Protein AF-A0AAD9NF59-F1 (afdb_monomer_lite)

Secondary structure (DSSP, 8-state):
----------------THHHH---TT----HHHHHHHHTTTSHHHHHHHHHHHSTTSTTTS--S--TT--HHHHHHHHHHHHHHHHHTT---

Sequence (92 aa):
RRCQIEGATLQTYLLEKTRVTHQAAGEYNFHIFYQILQAANEPEIAELLDVVTDSQSVEHFRLAQPRGRDKSVDEAQWTEVKNAFTNMAFSA

Foldseek 3Di:
DDDDDPDDDDDDPDDPPVLQQDDDVPDDHDLVLLLLVLVCVPVVSVVVVVVCPPDDCCVRRVSVDPPPDDSVVSPVVNVVVVVVCVVVPPDD

Organism: NCBI:txid53620

Structure (mmCIF, N/CA/C/O backbone):
data_AF-A0A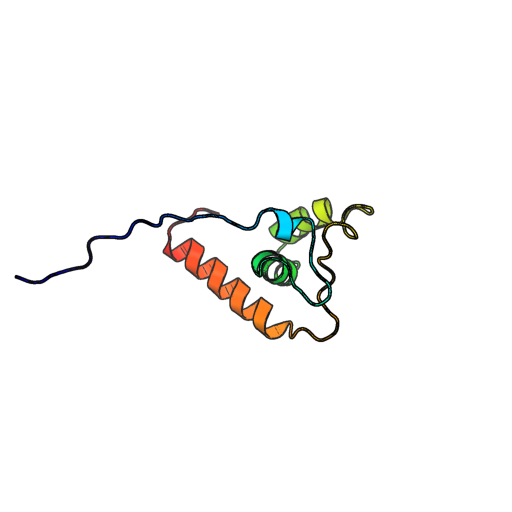AD9NF59-F1
#
_entry.id   AF-A0AAD9NF59-F1
#
loop_
_atom_site.group_PDB
_atom_site.id
_atom_site.type_symbol
_atom_site.label_atom_id
_atom_site.label_alt_id
_atom_site.label_comp_id
_atom_site.label_asym_id
_atom_site.label_entity_id
_atom_site.label_seq_id
_atom_site.pdbx_PDB_ins_code
_atom_site.Cartn_x
_atom_site.Cartn_y
_atom_site.Cartn_z
_atom_site.occupancy
_atom_site.B_iso_or_equiv
_atom_site.auth_seq_id
_atom_site.auth_comp_id
_atom_site.auth_asym_id
_atom_site.auth_atom_id
_atom_site.pdbx_PDB_model_num
ATOM 1 N N . ARG A 1 1 ? -32.672 0.650 23.363 1.00 54.91 1 ARG A N 1
ATOM 2 C CA . ARG A 1 1 ? -31.204 0.434 23.306 1.00 54.91 1 ARG A CA 1
ATOM 3 C C . ARG A 1 1 ? -30.743 0.864 21.920 1.00 54.91 1 ARG A C 1
ATOM 5 O O . ARG A 1 1 ? -31.345 0.397 20.965 1.00 54.91 1 ARG A O 1
ATOM 12 N N . ARG A 1 2 ? -29.800 1.806 21.800 1.00 73.62 2 ARG A N 1
ATOM 13 C CA . ARG A 1 2 ? -29.251 2.223 20.499 1.00 73.62 2 ARG A CA 1
ATOM 14 C C . ARG A 1 2 ? -27.966 1.434 20.264 1.00 73.62 2 ARG A C 1
ATOM 16 O O . ARG A 1 2 ? -27.071 1.511 21.093 1.00 73.62 2 ARG A O 1
ATOM 23 N N . CYS A 1 3 ? -27.915 0.655 19.191 1.00 82.62 3 CYS A N 1
ATOM 24 C CA . CYS A 1 3 ? -26.689 0.007 18.739 1.00 82.62 3 CYS A CA 1
ATOM 25 C C . CYS A 1 3 ? -25.856 1.066 18.009 1.00 82.62 3 CYS A C 1
ATOM 27 O O . CYS A 1 3 ? -26.232 1.485 16.916 1.00 82.62 3 CYS A O 1
ATOM 29 N N . GLN A 1 4 ? -24.795 1.553 18.650 1.00 90.81 4 GLN A N 1
ATOM 30 C CA . GLN A 1 4 ? -23.824 2.473 18.054 1.00 90.81 4 GLN A CA 1
ATOM 31 C C . GLN A 1 4 ? -22.560 1.697 17.679 1.00 90.81 4 GLN A C 1
ATOM 33 O O . GLN A 1 4 ? -22.236 0.695 18.312 1.00 90.81 4 GLN A O 1
ATOM 38 N N . ILE A 1 5 ? -21.881 2.137 16.621 1.00 93.50 5 ILE A N 1
ATOM 39 C CA . ILE A 1 5 ? -20.599 1.565 16.206 1.00 93.50 5 ILE A CA 1
ATOM 40 C C . ILE A 1 5 ? -19.534 2.073 17.179 1.00 93.50 5 ILE A C 1
ATOM 42 O O . ILE A 1 5 ? -19.341 3.280 17.291 1.00 93.50 5 ILE A O 1
ATOM 46 N N . GLU A 1 6 ? -18.862 1.157 17.873 1.00 94.81 6 GLU A N 1
ATOM 47 C CA . GLU A 1 6 ? -17.789 1.487 18.825 1.00 94.81 6 GLU A CA 1
ATOM 48 C C . GLU A 1 6 ? -16.392 1.379 18.195 1.00 94.81 6 GLU A C 1
ATOM 50 O O . GLU A 1 6 ? -15.448 2.002 18.669 1.00 94.81 6 GLU A O 1
ATOM 55 N N . GLY A 1 7 ? -16.253 0.620 17.105 1.00 93.88 7 GLY A N 1
ATOM 56 C CA . GLY A 1 7 ? -14.983 0.444 16.408 1.00 93.88 7 GLY A CA 1
ATOM 57 C C . GLY A 1 7 ? -15.008 -0.698 15.394 1.00 93.88 7 GLY A C 1
ATOM 58 O O . GLY A 1 7 ? -16.056 -1.286 15.123 1.00 93.88 7 GLY A O 1
ATOM 59 N N . ALA A 1 8 ? -13.835 -1.005 14.838 1.00 94.75 8 ALA A N 1
ATOM 60 C CA . ALA A 1 8 ? -13.626 -2.096 13.891 1.00 94.75 8 ALA A CA 1
ATOM 61 C C . ALA A 1 8 ? -12.238 -2.728 14.081 1.00 94.75 8 ALA A C 1
ATOM 63 O O . ALA A 1 8 ? -11.295 -2.081 14.533 1.00 94.75 8 ALA A O 1
ATOM 64 N N . THR A 1 9 ? -12.100 -4.000 13.710 1.00 95.75 9 THR A N 1
ATOM 65 C CA . THR A 1 9 ? -10.811 -4.700 13.627 1.00 95.75 9 THR A CA 1
ATOM 66 C C . THR A 1 9 ? -10.726 -5.382 12.273 1.00 95.75 9 THR A C 1
ATOM 68 O O . THR A 1 9 ? -11.691 -6.006 11.835 1.00 95.75 9 THR A O 1
ATOM 71 N N . LEU A 1 10 ? -9.578 -5.254 11.609 1.00 94.94 10 LEU A N 1
ATOM 72 C CA . LEU A 1 10 ? -9.342 -5.849 10.301 1.00 94.94 10 LEU A CA 1
ATOM 73 C C . LEU A 1 10 ? -8.394 -7.041 10.439 1.00 94.94 10 LEU A C 1
ATOM 75 O O . LEU A 1 10 ? -7.321 -6.920 11.027 1.00 94.94 10 LEU A O 1
ATOM 79 N N . GLN A 1 11 ? -8.774 -8.179 9.865 1.00 97.19 11 GLN A N 1
ATOM 80 C CA . GLN A 1 11 ? -7.882 -9.319 9.676 1.00 97.19 11 GLN A CA 1
ATOM 81 C C . GLN A 1 11 ? -7.684 -9.520 8.178 1.00 97.19 11 GLN A C 1
ATOM 83 O O . GLN A 1 11 ? -8.642 -9.745 7.440 1.00 97.19 11 GLN A O 1
ATOM 88 N N . THR A 1 12 ? -6.441 -9.397 7.726 1.00 95.06 12 THR A N 1
ATOM 89 C CA . THR A 1 12 ? -6.067 -9.585 6.326 1.00 95.06 12 THR A CA 1
ATOM 90 C C . THR A 1 12 ? -5.448 -10.964 6.141 1.00 95.06 12 THR A C 1
ATOM 92 O O . THR A 1 12 ? -4.667 -11.434 6.968 1.00 95.06 12 THR A O 1
ATOM 95 N N . TYR A 1 13 ? -5.801 -11.626 5.042 1.00 96.25 13 TYR A N 1
ATOM 96 C CA . TYR A 1 13 ? -5.341 -12.976 4.738 1.00 96.25 13 TYR A CA 1
ATOM 97 C C . TYR A 1 13 ? -4.760 -13.023 3.331 1.00 96.25 13 TYR A C 1
ATOM 99 O O . TYR A 1 13 ? -5.314 -12.432 2.410 1.00 96.25 13 TYR A O 1
ATOM 107 N N . LEU A 1 14 ? -3.662 -13.769 3.184 1.00 95.56 14 LEU A N 1
ATOM 108 C CA . LEU A 1 14 ? -3.098 -14.179 1.894 1.00 95.56 14 LEU A CA 1
ATOM 109 C C . LEU A 1 14 ? -2.842 -13.025 0.912 1.00 95.56 14 LEU A C 1
ATOM 111 O O . LEU A 1 14 ? -3.197 -13.106 -0.261 1.00 95.56 14 LEU A O 1
ATOM 115 N N . LEU A 1 15 ? -2.176 -11.964 1.377 1.00 96.06 15 LEU A N 1
ATOM 116 C CA . LEU A 1 15 ? -1.681 -10.938 0.464 1.00 96.06 15 LEU A CA 1
ATOM 117 C C . LEU A 1 15 ? -0.737 -11.571 -0.573 1.00 96.06 15 LEU A C 1
ATOM 119 O O . LEU A 1 15 ? 0.230 -12.253 -0.217 1.00 96.06 15 LEU A O 1
ATOM 123 N N . GLU A 1 16 ? -1.003 -11.316 -1.852 1.00 94.75 16 GLU A N 1
ATOM 124 C CA . GLU A 1 16 ? -0.229 -11.839 -2.976 1.00 94.75 16 GLU A CA 1
ATOM 125 C C . GLU A 1 16 ? 1.139 -11.147 -3.080 1.00 94.75 16 GLU A C 1
ATOM 127 O O . GLU A 1 16 ? 1.359 -10.236 -3.875 1.00 94.75 16 GLU A O 1
ATOM 132 N N . LYS A 1 17 ? 2.096 -11.583 -2.258 1.00 91.06 17 LYS A N 1
ATOM 133 C CA . LYS A 1 17 ? 3.453 -11.009 -2.219 1.00 91.06 17 LYS A CA 1
ATOM 134 C C . LYS A 1 17 ? 4.175 -11.089 -3.568 1.00 91.06 17 LYS A C 1
ATOM 136 O O . LYS A 1 17 ? 4.963 -10.206 -3.894 1.00 91.06 17 LYS A O 1
ATOM 141 N N . THR A 1 18 ? 3.906 -12.131 -4.355 1.00 90.69 18 THR A N 1
ATOM 142 C CA . THR A 1 18 ? 4.520 -12.342 -5.674 1.0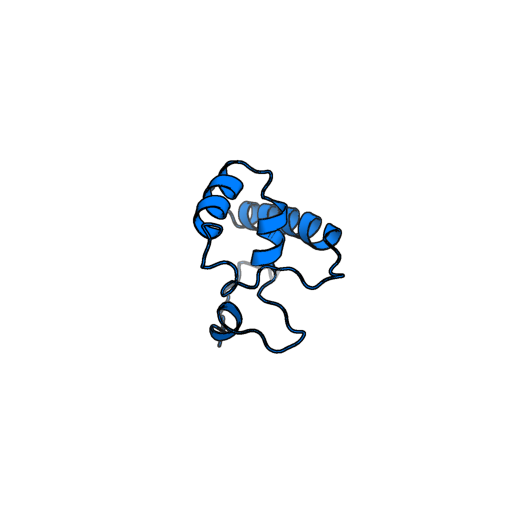0 90.69 18 THR A CA 1
ATOM 143 C C . THR A 1 18 ? 4.136 -11.267 -6.683 1.00 90.69 18 THR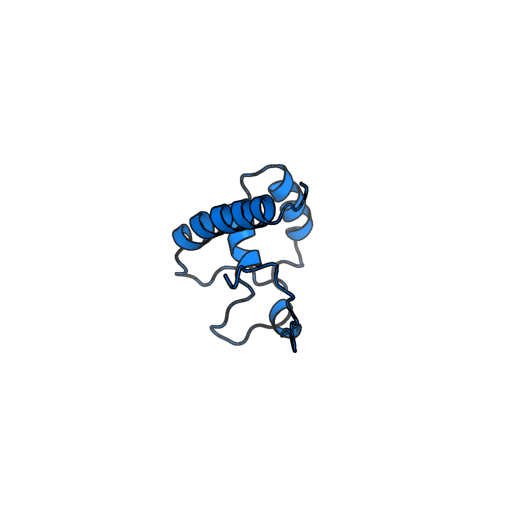 A C 1
ATOM 145 O O . THR A 1 18 ? 4.949 -10.972 -7.551 1.00 90.69 18 THR A O 1
ATOM 148 N N . ARG A 1 19 ? 2.977 -10.609 -6.523 1.00 88.44 19 ARG A N 1
ATOM 149 C CA . ARG A 1 19 ? 2.523 -9.509 -7.393 1.00 88.44 19 ARG A CA 1
ATOM 150 C C . ARG A 1 19 ? 3.487 -8.325 -7.419 1.00 88.44 19 ARG A C 1
ATOM 152 O O . ARG A 1 19 ? 3.557 -7.609 -8.415 1.00 88.44 19 ARG A O 1
ATOM 159 N N . VAL A 1 20 ? 4.252 -8.130 -6.343 1.00 85.06 20 VAL A N 1
ATOM 160 C CA . VAL A 1 20 ? 5.244 -7.051 -6.266 1.00 85.06 20 VAL A CA 1
ATOM 161 C C . VAL A 1 20 ? 6.397 -7.300 -7.237 1.00 85.06 20 VAL A C 1
ATOM 163 O O . VAL A 1 20 ? 6.835 -6.373 -7.910 1.00 85.06 20 VAL A O 1
ATOM 166 N N . THR A 1 21 ? 6.865 -8.546 -7.337 1.00 82.50 21 THR A N 1
ATOM 167 C CA . THR A 1 21 ? 8.065 -8.910 -8.106 1.00 82.50 21 THR A CA 1
ATOM 168 C C . THR A 1 21 ? 7.760 -9.489 -9.484 1.00 82.50 21 THR A C 1
ATOM 170 O O . THR A 1 21 ? 8.617 -9.432 -10.358 1.00 82.50 21 THR A O 1
ATOM 173 N N . HIS A 1 22 ? 6.560 -10.040 -9.685 1.00 81.94 22 HIS A N 1
ATOM 174 C CA . HIS A 1 22 ? 6.138 -10.684 -10.924 1.00 81.94 22 HIS A CA 1
ATOM 175 C C . HIS A 1 22 ? 4.712 -10.262 -11.276 1.00 81.94 22 HIS A C 1
ATOM 177 O O . HIS A 1 22 ? 3.795 -10.400 -10.468 1.00 81.94 22 HIS A O 1
ATOM 183 N N . GLN A 1 23 ? 4.518 -9.792 -12.506 1.00 83.56 23 GLN A N 1
ATOM 184 C CA . GLN A 1 23 ? 3.198 -9.491 -13.054 1.00 83.56 23 GLN A CA 1
ATOM 185 C C . GLN A 1 23 ? 2.968 -10.352 -14.293 1.00 83.56 23 GLN A C 1
ATOM 187 O O . GLN A 1 23 ? 3.821 -10.414 -15.184 1.00 83.56 23 GLN A O 1
ATOM 192 N N . ALA A 1 24 ? 1.818 -11.027 -14.346 1.00 82.94 24 ALA A N 1
ATOM 193 C CA . ALA A 1 24 ? 1.395 -11.736 -15.544 1.00 82.94 24 ALA A CA 1
ATOM 194 C C . ALA A 1 24 ? 1.184 -10.748 -16.706 1.00 82.94 24 ALA A C 1
ATOM 196 O O . ALA A 1 24 ? 0.979 -9.549 -16.506 1.00 82.94 24 ALA A O 1
ATOM 197 N N . ALA A 1 25 ? 1.242 -11.245 -17.941 1.00 81.69 25 ALA A N 1
ATOM 198 C CA . ALA A 1 25 ? 1.052 -10.403 -19.116 1.00 81.69 25 ALA A CA 1
ATOM 199 C C . ALA A 1 25 ? -0.331 -9.726 -19.085 1.00 81.69 25 ALA A C 1
ATOM 201 O O . ALA A 1 25 ? -1.354 -10.400 -19.019 1.00 81.69 25 ALA A O 1
ATOM 202 N N . GLY A 1 26 ? -0.349 -8.391 -19.143 1.00 78.56 26 GLY A N 1
ATOM 203 C CA . GLY A 1 26 ? -1.576 -7.591 -19.084 1.00 78.56 26 GLY A CA 1
ATOM 204 C C . GLY A 1 26 ? -2.070 -7.261 -17.671 1.00 78.56 26 GLY A C 1
ATOM 205 O O . GLY A 1 26 ? -3.032 -6.510 -17.544 1.00 78.56 26 GLY A O 1
ATOM 206 N N . GLU A 1 27 ? -1.413 -7.761 -16.620 1.00 82.25 27 GLU A N 1
ATOM 207 C CA . GLU A 1 27 ? -1.740 -7.411 -15.238 1.00 82.25 27 GLU A CA 1
ATOM 208 C C . GLU A 1 27 ? -0.909 -6.248 -14.697 1.00 82.25 27 GLU A C 1
ATOM 210 O O . GLU A 1 27 ? 0.174 -5.918 -15.187 1.00 82.25 27 GLU A O 1
ATOM 215 N N . TYR A 1 28 ? -1.439 -5.637 -13.637 1.00 80.81 28 TYR A N 1
ATOM 216 C CA . TYR A 1 28 ? -0.843 -4.500 -12.953 1.00 80.81 28 TYR A CA 1
ATOM 217 C C . TYR A 1 28 ? -0.412 -4.867 -11.537 1.00 80.81 28 TYR A C 1
ATOM 219 O O . TYR A 1 28 ? -0.898 -5.826 -10.926 1.00 80.81 28 TYR A O 1
ATOM 227 N N . ASN A 1 29 ? 0.509 -4.067 -11.013 1.00 86.38 29 ASN A N 1
ATOM 228 C CA . ASN A 1 29 ? 0.901 -4.118 -9.616 1.00 86.38 29 ASN A CA 1
ATOM 229 C C . ASN A 1 29 ? -0.169 -3.437 -8.734 1.00 86.38 29 ASN A C 1
ATOM 231 O O . ASN A 1 29 ? -1.205 -2.978 -9.227 1.00 86.38 29 ASN A O 1
ATOM 235 N N . PHE A 1 30 ? 0.070 -3.355 -7.427 1.00 89.62 30 PHE A N 1
ATOM 236 C CA . PHE A 1 30 ? -0.812 -2.633 -6.512 1.00 89.62 30 PHE A CA 1
ATOM 237 C C . PHE A 1 30 ? -0.942 -1.152 -6.894 1.00 89.62 30 PHE A C 1
ATOM 239 O O . PHE A 1 30 ? 0.025 -0.517 -7.316 1.00 89.62 30 PHE A O 1
ATOM 246 N N . HIS A 1 31 ? -2.142 -0.595 -6.707 1.00 88.19 31 HIS A N 1
ATOM 247 C CA . HIS A 1 31 ? -2.474 0.777 -7.110 1.00 88.19 31 HIS A CA 1
ATOM 248 C C . HIS A 1 31 ? -1.549 1.834 -6.504 1.00 88.19 31 HIS A C 1
ATOM 250 O O . HIS A 1 31 ? -1.162 2.771 -7.200 1.00 88.19 31 HIS A O 1
ATOM 256 N N . ILE A 1 32 ? -1.127 1.630 -5.254 1.00 88.00 32 ILE A N 1
ATOM 257 C CA . ILE A 1 32 ? -0.289 2.577 -4.514 1.00 88.00 32 ILE A CA 1
ATOM 258 C C . ILE A 1 32 ? 1.016 2.917 -5.242 1.00 88.00 32 ILE A C 1
ATOM 260 O O . ILE A 1 32 ? 1.451 4.063 -5.223 1.00 88.00 32 ILE A O 1
ATOM 264 N N . PHE A 1 33 ? 1.600 1.960 -5.970 1.00 84.56 33 PHE A N 1
ATOM 265 C CA . PHE A 1 33 ? 2.827 2.197 -6.728 1.00 84.56 33 PHE A CA 1
ATOM 266 C C . PHE A 1 33 ? 2.635 3.189 -7.874 1.00 84.56 33 PHE A C 1
ATOM 268 O O . PHE A 1 33 ? 3.568 3.895 -8.226 1.00 84.56 33 PHE A O 1
ATOM 275 N N . TYR A 1 34 ? 1.441 3.259 -8.459 1.00 82.00 34 TYR A N 1
ATOM 276 C CA . TYR A 1 34 ? 1.142 4.190 -9.545 1.00 82.00 34 TYR A CA 1
ATOM 277 C C . TYR A 1 34 ? 0.678 5.547 -9.021 1.00 82.00 34 TYR A C 1
ATOM 279 O O . TYR A 1 34 ? 1.035 6.570 -9.596 1.00 82.00 34 TYR A O 1
ATOM 287 N N . GLN A 1 35 ? -0.064 5.548 -7.913 1.00 85.81 35 GLN A N 1
ATOM 288 C CA . GLN A 1 35 ? -0.527 6.758 -7.233 1.00 85.81 35 GLN A CA 1
ATOM 289 C C . GLN A 1 35 ? 0.656 7.584 -6.702 1.00 85.81 35 GLN A C 1
ATOM 291 O O . GLN A 1 35 ? 0.714 8.784 -6.948 1.00 85.81 35 GLN A O 1
ATOM 296 N N . ILE A 1 36 ? 1.656 6.938 -6.084 1.00 83.12 36 ILE A N 1
ATOM 297 C CA . ILE A 1 36 ? 2.874 7.614 -5.596 1.00 83.12 36 ILE A CA 1
ATOM 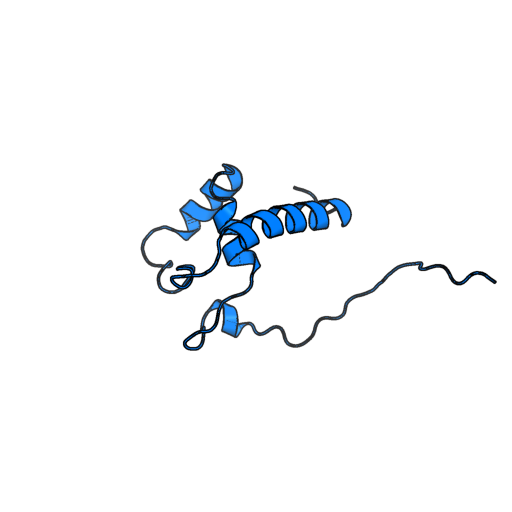298 C C . ILE A 1 36 ? 3.669 8.251 -6.744 1.00 83.12 36 ILE A C 1
ATOM 300 O O . ILE A 1 36 ? 4.226 9.331 -6.579 1.00 83.12 36 ILE A O 1
ATOM 304 N N . LEU A 1 37 ? 3.697 7.638 -7.932 1.00 78.31 37 LEU A N 1
ATOM 305 C CA . LEU A 1 37 ? 4.402 8.217 -9.084 1.00 78.31 37 LEU A CA 1
ATOM 306 C C . LEU A 1 37 ? 3.773 9.525 -9.578 1.00 78.31 37 LEU A C 1
ATOM 308 O O . LEU A 1 37 ? 4.480 10.340 -10.164 1.00 78.31 37 LEU A O 1
ATOM 312 N N . GLN A 1 38 ? 2.474 9.744 -9.347 1.00 76.56 38 GLN A N 1
ATOM 313 C CA . GLN A 1 38 ? 1.841 11.034 -9.656 1.00 76.56 38 GLN A CA 1
ATOM 314 C C . GLN A 1 38 ? 2.262 12.129 -8.669 1.00 76.56 38 GLN A C 1
ATOM 316 O O . GLN A 1 38 ? 2.192 13.308 -8.997 1.00 76.56 38 GLN A O 1
ATOM 321 N N . ALA A 1 39 ? 2.752 11.737 -7.493 1.00 77.19 39 ALA A N 1
ATOM 322 C CA . ALA A 1 39 ? 3.248 12.620 -6.447 1.00 77.19 39 ALA A CA 1
ATOM 323 C C . ALA A 1 39 ? 4.744 12.944 -6.588 1.00 77.19 39 ALA A C 1
ATOM 325 O O . ALA A 1 39 ? 5.342 13.518 -5.684 1.00 77.19 39 ALA A O 1
ATOM 326 N N . ALA A 1 40 ? 5.373 12.589 -7.715 1.00 73.06 40 ALA A N 1
ATOM 327 C CA . ALA A 1 40 ? 6.790 12.856 -7.977 1.00 73.06 40 ALA A CA 1
ATOM 328 C C . ALA A 1 40 ? 7.140 14.358 -8.052 1.00 73.06 40 ALA A C 1
ATOM 330 O O . ALA A 1 40 ? 8.308 14.725 -8.124 1.00 73.06 40 ALA A O 1
ATOM 331 N N . ASN A 1 41 ? 6.136 15.235 -8.060 1.00 73.81 41 ASN A N 1
ATOM 332 C CA . ASN A 1 41 ? 6.287 16.680 -7.908 1.00 73.81 41 ASN A CA 1
ATOM 333 C C . ASN A 1 41 ? 6.431 17.128 -6.440 1.00 73.81 41 ASN A C 1
ATOM 335 O O . ASN A 1 41 ? 6.808 18.275 -6.198 1.00 73.81 41 ASN A O 1
ATOM 339 N N . GLU A 1 42 ? 6.130 16.265 -5.468 1.00 82.75 42 GLU A N 1
ATOM 340 C CA . GLU A 1 42 ? 6.334 16.519 -4.043 1.00 82.75 42 GLU A CA 1
ATOM 341 C C . GLU A 1 42 ? 7.804 16.204 -3.693 1.00 82.75 42 GLU A C 1
ATOM 343 O O . GLU A 1 42 ? 8.253 15.086 -3.941 1.00 82.75 42 GLU A O 1
ATOM 348 N N . PRO A 1 43 ? 8.583 17.150 -3.134 1.00 80.38 43 PRO A N 1
ATOM 349 C CA . PRO A 1 43 ? 10.039 17.011 -3.000 1.00 80.38 43 PRO A CA 1
ATOM 350 C C . PRO A 1 43 ? 10.466 15.818 -2.134 1.00 80.38 43 PRO A C 1
ATOM 352 O O . PRO A 1 43 ? 11.423 15.131 -2.476 1.00 80.38 43 PRO A O 1
ATOM 355 N N . GLU A 1 44 ? 9.722 15.528 -1.067 1.00 79.50 44 GLU A N 1
ATOM 356 C CA . GLU A 1 44 ? 9.969 14.384 -0.176 1.00 79.50 44 GLU A CA 1
ATOM 357 C C . GLU A 1 44 ? 9.797 13.041 -0.905 1.00 79.50 44 GLU A C 1
ATOM 359 O O . GLU A 1 44 ? 10.539 12.085 -0.684 1.00 79.50 44 GLU A O 1
ATOM 364 N N . ILE A 1 45 ? 8.829 12.975 -1.822 1.00 78.56 45 ILE A N 1
ATOM 365 C CA . ILE A 1 45 ? 8.546 11.779 -2.618 1.00 78.56 45 ILE A CA 1
ATOM 366 C C . ILE A 1 45 ? 9.499 11.699 -3.807 1.00 78.56 45 ILE A C 1
ATOM 368 O O . ILE A 1 45 ? 9.922 10.606 -4.166 1.00 78.56 45 ILE A O 1
ATOM 372 N N . ALA A 1 46 ? 9.873 12.833 -4.395 1.00 74.94 46 ALA A N 1
ATOM 373 C CA . ALA A 1 46 ? 10.863 12.901 -5.458 1.00 74.94 46 ALA A CA 1
ATOM 374 C C . ALA A 1 46 ? 12.219 12.359 -4.988 1.00 74.94 46 ALA A C 1
ATOM 376 O O . ALA A 1 46 ? 12.805 11.545 -5.689 1.00 74.94 46 ALA A O 1
ATOM 377 N N . GLU A 1 47 ? 12.674 12.735 -3.789 1.00 75.56 47 GLU A N 1
ATOM 378 C CA . GLU A 1 47 ? 13.910 12.211 -3.190 1.00 75.56 47 GLU A CA 1
ATOM 379 C C . GLU A 1 47 ? 13.828 10.695 -2.952 1.00 75.56 47 GLU A C 1
ATOM 381 O O . GLU A 1 47 ? 14.747 9.951 -3.296 1.00 75.56 47 GLU A O 1
ATOM 386 N N . LEU A 1 48 ? 12.691 10.209 -2.441 1.00 72.19 48 LEU A N 1
ATOM 387 C CA . LEU A 1 48 ? 12.452 8.777 -2.256 1.00 72.19 48 LEU A CA 1
ATOM 388 C C . LEU A 1 48 ? 12.424 8.014 -3.589 1.00 72.19 48 LEU A C 1
ATOM 390 O O . LEU A 1 48 ? 12.942 6.901 -3.682 1.00 72.19 48 LEU A O 1
ATOM 394 N N . LEU A 1 49 ? 11.805 8.594 -4.617 1.00 71.38 49 LEU A N 1
ATOM 395 C CA . LEU A 1 49 ? 11.722 8.009 -5.950 1.00 71.38 49 LEU A CA 1
ATOM 396 C C . LEU A 1 49 ? 13.078 8.028 -6.656 1.00 71.38 49 LEU A C 1
ATOM 398 O O . LEU A 1 49 ? 13.380 7.052 -7.334 1.00 71.38 49 LEU A O 1
ATOM 402 N N . ASP A 1 50 ? 13.905 9.054 -6.450 1.00 66.38 50 ASP A N 1
ATOM 403 C CA . ASP A 1 50 ? 15.237 9.165 -7.055 1.00 66.38 50 ASP A CA 1
ATOM 404 C C . ASP A 1 50 ? 16.139 7.995 -6.624 1.00 66.38 50 ASP A C 1
ATOM 406 O O . ASP A 1 50 ? 16.751 7.327 -7.461 1.00 66.38 50 ASP A O 1
ATOM 410 N N . VAL A 1 51 ? 16.085 7.629 -5.334 1.00 60.31 51 VAL A N 1
ATOM 411 C CA . VAL A 1 51 ? 16.749 6.433 -4.771 1.00 60.31 51 VAL A CA 1
ATOM 412 C C . VAL A 1 51 ? 16.248 5.131 -5.412 1.00 60.31 51 VAL A C 1
ATOM 414 O O . VAL A 1 51 ? 17.002 4.168 -5.554 1.00 60.31 51 VAL A O 1
ATOM 417 N N . VAL A 1 52 ? 14.976 5.077 -5.810 1.00 57.22 52 VAL A N 1
ATOM 418 C CA . VAL A 1 52 ? 14.361 3.897 -6.443 1.00 57.22 52 VAL A CA 1
ATOM 419 C C . VAL A 1 52 ? 14.664 3.840 -7.947 1.00 57.22 52 VAL A C 1
ATOM 421 O O . VAL A 1 52 ? 14.674 2.747 -8.524 1.00 57.22 52 VAL A O 1
ATOM 424 N N . THR A 1 53 ? 14.942 4.985 -8.580 1.00 54.44 53 THR A N 1
ATOM 425 C CA . THR A 1 53 ? 15.153 5.118 -10.028 1.00 54.44 53 THR A CA 1
ATOM 426 C C . THR A 1 53 ? 16.605 5.035 -10.496 1.00 54.44 53 THR A C 1
ATOM 428 O O . THR A 1 53 ? 16.822 5.097 -11.709 1.00 54.44 53 THR A O 1
ATOM 431 N N . ASP A 1 54 ? 17.586 4.827 -9.608 1.00 53.22 54 ASP A N 1
ATOM 432 C CA . ASP A 1 54 ? 18.984 4.613 -10.012 1.00 53.22 54 ASP A CA 1
ATOM 433 C C . ASP A 1 54 ? 19.177 3.268 -10.765 1.00 53.22 54 ASP A C 1
ATOM 435 O O . ASP A 1 54 ? 19.415 2.185 -10.231 1.00 53.22 54 ASP A O 1
ATOM 439 N N . SER A 1 55 ? 18.951 3.379 -12.072 1.00 50.03 55 SER A N 1
ATOM 440 C CA . SER A 1 55 ? 19.603 2.758 -13.229 1.00 50.03 55 SER A CA 1
ATOM 441 C C . SER A 1 55 ? 19.680 1.234 -13.445 1.00 50.03 55 SER A C 1
ATOM 443 O O . SER A 1 55 ? 20.071 0.846 -14.548 1.00 50.03 55 SER A O 1
ATOM 445 N N . GLN A 1 56 ? 19.222 0.339 -12.560 1.00 47.25 56 GLN A N 1
ATOM 446 C CA . GLN A 1 56 ? 19.091 -1.109 -12.905 1.00 47.25 56 GLN A CA 1
ATOM 447 C C . GLN A 1 56 ? 17.862 -1.825 -12.299 1.00 47.25 56 GLN A C 1
ATOM 449 O O . GLN A 1 56 ? 17.518 -2.934 -12.706 1.00 47.25 56 GLN A O 1
ATOM 454 N N . SER A 1 57 ? 17.159 -1.206 -11.352 1.00 50.34 57 SER A N 1
ATOM 455 C CA . SER A 1 57 ? 16.015 -1.781 -10.617 1.00 50.34 57 SER A CA 1
ATOM 456 C C . SER A 1 57 ? 14.652 -1.525 -11.275 1.00 50.34 57 SER A C 1
ATOM 458 O O . SER A 1 57 ? 13.692 -2.251 -11.008 1.00 50.34 57 SER A O 1
ATOM 460 N N . VAL A 1 58 ? 14.558 -0.528 -12.162 1.00 49.03 58 VAL A N 1
ATOM 461 C CA . VAL A 1 58 ? 13.300 -0.055 -12.779 1.00 49.03 58 VAL A CA 1
ATOM 462 C C . VAL A 1 58 ? 12.758 -1.015 -13.852 1.00 49.03 58 VAL A C 1
ATOM 464 O O . VAL A 1 58 ? 11.574 -0.988 -14.173 1.00 49.03 58 VAL A O 1
ATOM 467 N N . GLU A 1 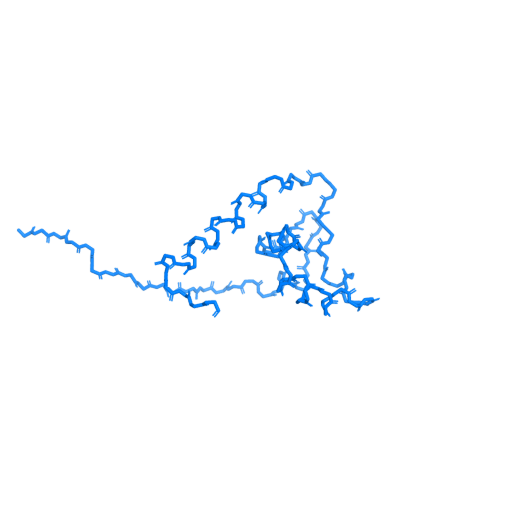59 ? 13.572 -1.929 -14.388 1.00 49.66 59 GLU A N 1
ATOM 468 C CA . GLU A 1 59 ? 13.035 -3.020 -15.219 1.00 49.66 59 GLU A CA 1
ATOM 469 C C . GLU A 1 59 ? 12.365 -4.118 -14.379 1.00 49.66 59 GLU A C 1
ATOM 471 O O . GLU A 1 59 ? 11.414 -4.756 -14.836 1.00 49.66 59 GLU A O 1
ATOM 476 N N . HIS A 1 60 ? 12.823 -4.311 -13.136 1.00 47.53 60 HIS A N 1
ATOM 477 C CA . HIS A 1 60 ? 12.312 -5.332 -12.219 1.00 47.53 60 HIS A CA 1
ATOM 478 C C . HIS A 1 60 ? 11.090 -4.835 -11.431 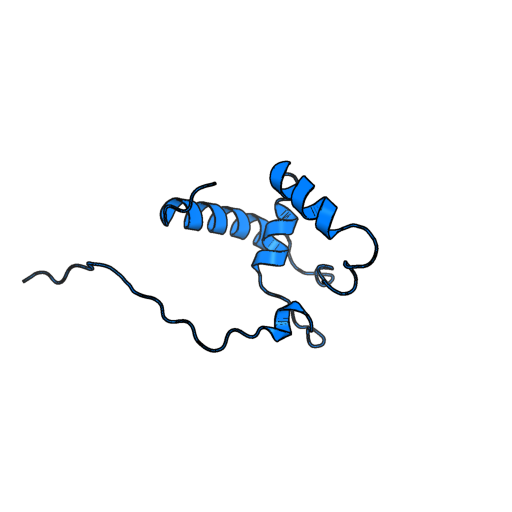1.00 47.53 60 HIS A C 1
ATOM 480 O O . HIS A 1 60 ? 10.130 -5.575 -11.210 1.00 47.53 60 HIS A O 1
ATOM 486 N N . PHE A 1 61 ? 11.094 -3.553 -11.062 1.00 54.06 61 PHE A N 1
ATOM 487 C CA . PHE A 1 61 ? 9.911 -2.790 -10.688 1.00 54.06 61 PHE A CA 1
ATOM 488 C C . PHE A 1 61 ? 9.318 -2.226 -11.970 1.00 54.06 61 PHE A C 1
ATOM 490 O O . PHE A 1 61 ? 9.578 -1.080 -12.306 1.00 54.06 61 PHE A O 1
ATOM 497 N N . ARG A 1 62 ? 8.537 -3.022 -12.708 1.00 53.41 62 ARG A N 1
ATOM 498 C CA . ARG A 1 62 ? 7.822 -2.616 -13.933 1.00 53.41 62 ARG A CA 1
ATOM 499 C C . ARG A 1 62 ? 6.736 -1.556 -13.631 1.00 53.41 62 ARG A C 1
ATOM 501 O O . ARG A 1 62 ? 5.551 -1.740 -13.885 1.00 53.41 62 ARG A O 1
ATOM 508 N N . LEU A 1 63 ? 7.156 -0.432 -13.056 1.00 55.84 63 LEU A N 1
ATOM 509 C CA . LEU A 1 63 ? 6.442 0.813 -12.802 1.00 55.84 63 LEU A CA 1
ATOM 510 C C . LEU A 1 63 ? 6.147 1.554 -14.106 1.00 55.84 63 LEU A C 1
ATOM 512 O O . LEU A 1 63 ? 5.411 2.539 -14.095 1.00 55.84 63 LEU A O 1
ATOM 516 N N . ALA A 1 64 ? 6.685 1.068 -15.231 1.00 52.97 64 ALA A N 1
ATOM 517 C CA . ALA A 1 64 ? 6.233 1.424 -16.561 1.00 52.97 64 ALA A CA 1
ATOM 518 C C . ALA A 1 64 ? 4.733 1.132 -16.650 1.00 52.97 64 ALA A C 1
ATOM 520 O O . ALA A 1 64 ? 4.305 0.004 -16.905 1.00 52.97 64 ALA A O 1
ATOM 521 N N . GLN A 1 65 ? 3.936 2.168 -16.384 1.00 58.28 65 GLN A N 1
ATOM 522 C CA . GLN A 1 65 ? 2.502 2.114 -16.552 1.00 58.28 65 GLN A CA 1
ATOM 523 C C . GLN A 1 65 ? 2.215 1.559 -17.955 1.00 58.28 65 GLN A C 1
ATOM 525 O O . GLN A 1 65 ? 2.879 1.945 -18.926 1.00 58.28 65 GLN A O 1
ATOM 530 N N . PRO A 1 66 ? 1.243 0.654 -18.081 1.00 57.62 66 PRO A N 1
ATOM 531 C CA . PRO A 1 66 ? 0.829 0.139 -19.374 1.00 57.62 66 PRO A CA 1
ATOM 532 C C . PRO A 1 66 ? 0.484 1.316 -20.275 1.00 57.62 66 PRO A C 1
ATOM 534 O O . PRO A 1 66 ? -0.216 2.244 -19.855 1.00 57.62 66 PRO A O 1
ATOM 537 N N . ARG A 1 67 ? 0.973 1.287 -21.517 1.00 56.97 67 ARG A N 1
ATOM 538 C CA . ARG A 1 67 ? 0.615 2.297 -22.515 1.00 56.97 67 ARG A CA 1
ATOM 539 C C . ARG A 1 67 ? -0.914 2.349 -22.619 1.00 56.97 67 ARG A C 1
ATOM 541 O O . ARG A 1 67 ? -1.523 1.364 -23.019 1.00 56.97 67 ARG A O 1
ATOM 548 N N . GLY A 1 68 ? -1.512 3.480 -22.237 1.00 62.00 68 GLY A N 1
ATOM 549 C CA . GLY A 1 68 ? -2.961 3.700 -22.295 1.00 62.00 68 GLY A CA 1
ATOM 550 C C . GLY A 1 68 ? -3.711 3.672 -20.958 1.00 62.00 68 GLY A C 1
ATOM 551 O O . GLY A 1 68 ? -4.927 3.839 -20.977 1.00 62.00 68 GLY A O 1
ATOM 552 N N . ARG A 1 69 ? -3.043 3.500 -19.805 1.00 70.31 69 ARG A N 1
ATOM 553 C CA . ARG A 1 69 ? -3.695 3.767 -18.511 1.00 70.31 69 ARG A CA 1
ATOM 554 C C . ARG A 1 69 ? -3.960 5.268 -18.359 1.00 70.31 69 ARG A C 1
ATOM 556 O O . ARG A 1 69 ? -3.076 6.086 -18.610 1.00 70.31 69 ARG A O 1
ATOM 563 N N . ASP A 1 70 ? -5.166 5.605 -17.918 1.00 74.38 70 ASP A N 1
ATOM 564 C CA . ASP A 1 70 ? -5.541 6.972 -17.580 1.00 74.38 70 ASP A CA 1
ATOM 565 C C . ASP A 1 70 ? -4.873 7.411 -16.270 1.00 74.38 70 ASP A C 1
ATOM 567 O O . ASP A 1 70 ? -5.165 6.889 -15.195 1.00 74.38 70 ASP A O 1
ATOM 571 N N . LYS A 1 71 ? -3.959 8.376 -16.381 1.00 71.69 71 LYS A N 1
ATOM 572 C CA . LYS A 1 71 ? -3.198 8.923 -15.253 1.00 71.69 71 LYS A CA 1
ATOM 573 C C . LYS A 1 71 ? -4.024 9.854 -14.370 1.00 71.69 71 LYS A C 1
ATOM 575 O O . LYS A 1 71 ? -3.679 10.021 -13.205 1.00 71.69 71 LYS A O 1
ATOM 580 N N . SER A 1 72 ? -5.100 10.435 -14.906 1.00 75.19 72 SER A N 1
ATOM 581 C CA . SER A 1 72 ? -5.936 11.394 -14.173 1.00 75.19 72 SER A CA 1
ATOM 582 C C . SER A 1 72 ? -6.648 10.746 -12.982 1.00 75.19 72 SER A C 1
ATOM 584 O O . SER A 1 72 ? -6.857 11.375 -11.947 1.00 75.19 72 SER A O 1
ATOM 586 N N . VAL A 1 73 ? -6.951 9.451 -13.100 1.00 80.88 73 VAL A N 1
ATOM 587 C CA . VAL A 1 73 ? -7.541 8.652 -12.024 1.00 80.88 73 VAL A CA 1
ATOM 588 C C . VAL A 1 73 ? -6.542 8.428 -10.886 1.00 80.88 73 VAL A C 1
ATOM 590 O O . VAL A 1 73 ? -6.909 8.572 -9.722 1.00 80.88 73 VAL A O 1
ATOM 593 N N . ASP A 1 74 ? -5.284 8.109 -11.205 1.00 83.88 74 ASP A N 1
ATOM 594 C CA . ASP A 1 74 ? -4.254 7.835 -10.194 1.00 83.88 74 ASP A CA 1
ATOM 595 C C . ASP A 1 74 ? -3.926 9.097 -9.363 1.00 83.88 74 ASP A C 1
ATOM 597 O O . ASP A 1 74 ? -3.683 8.994 -8.161 1.00 83.88 74 ASP A O 1
ATOM 601 N N . GLU A 1 75 ? -3.979 10.290 -9.968 1.00 82.56 75 GLU A N 1
ATOM 602 C CA . GLU A 1 75 ? -3.767 11.575 -9.278 1.00 82.56 75 GLU A CA 1
ATOM 603 C C . GLU A 1 75 ? -4.888 11.884 -8.270 1.00 82.56 75 GLU A C 1
ATOM 605 O O . GLU A 1 75 ? -4.631 12.219 -7.108 1.00 82.56 75 GLU A O 1
ATOM 610 N N . ALA A 1 76 ? -6.148 11.713 -8.683 1.00 87.44 76 ALA A N 1
ATOM 611 C CA . ALA A 1 76 ? -7.293 11.900 -7.795 1.00 87.44 76 ALA A CA 1
ATOM 612 C C . ALA A 1 76 ? -7.262 10.907 -6.618 1.00 87.44 76 ALA A C 1
ATOM 614 O O . ALA A 1 76 ? -7.465 11.293 -5.464 1.00 87.44 76 ALA A O 1
ATOM 615 N N . GLN A 1 77 ? -6.941 9.640 -6.896 1.00 90.19 77 GLN A N 1
ATOM 616 C CA . GLN A 1 77 ? -6.838 8.604 -5.870 1.00 90.19 77 GLN A CA 1
ATOM 617 C C . GLN A 1 77 ? -5.672 8.836 -4.906 1.00 90.19 77 GLN A C 1
ATOM 619 O O . GLN A 1 77 ? -5.806 8.531 -3.724 1.00 90.19 77 GLN A O 1
ATOM 624 N N . TRP A 1 78 ? -4.550 9.404 -5.359 1.00 90.06 78 TRP A N 1
ATOM 625 C CA . TRP A 1 78 ? -3.450 9.762 -4.460 1.00 90.06 78 TRP A CA 1
ATOM 626 C C . TRP A 1 78 ? -3.897 10.760 -3.385 1.00 90.06 78 TRP A C 1
ATOM 628 O O . TRP A 1 78 ? -3.604 10.589 -2.200 1.00 90.06 78 TRP A O 1
ATOM 638 N N . THR A 1 79 ? -4.679 11.766 -3.779 1.00 89.94 79 THR A N 1
ATOM 639 C CA . THR A 1 79 ? -5.243 12.742 -2.835 1.00 89.94 79 THR A CA 1
ATOM 640 C C . THR A 1 79 ? -6.176 12.069 -1.825 1.00 89.94 79 THR A C 1
ATOM 642 O O . THR A 1 79 ? -6.120 12.365 -0.631 1.00 89.94 79 THR A O 1
ATOM 645 N N . GLU A 1 80 ? -7.003 11.125 -2.277 1.00 92.94 80 GLU A N 1
ATOM 646 C CA . GLU A 1 80 ? -7.886 10.348 -1.402 1.00 92.94 80 GLU A CA 1
ATOM 647 C C . GLU A 1 80 ? -7.104 9.480 -0.407 1.00 92.94 80 GLU A C 1
ATOM 649 O O . GLU A 1 80 ? -7.440 9.461 0.777 1.00 92.94 80 GLU A O 1
ATOM 654 N N . VAL A 1 81 ? -6.024 8.828 -0.849 1.00 92.75 81 VAL A N 1
ATOM 655 C CA . VAL A 1 81 ? -5.139 8.044 0.024 1.00 92.75 81 VAL A CA 1
ATOM 656 C C . VAL A 1 81 ? -4.541 8.927 1.114 1.00 92.75 81 VAL A C 1
ATOM 658 O O . VAL A 1 81 ? -4.639 8.574 2.289 1.00 92.75 81 VAL A O 1
ATOM 661 N N . LYS A 1 82 ? -3.996 10.102 0.771 1.00 90.50 82 LYS A N 1
ATOM 662 C CA . LYS A 1 82 ? -3.455 11.037 1.773 1.00 90.50 82 LYS A CA 1
ATOM 663 C C . LYS A 1 82 ? -4.514 11.434 2.803 1.00 90.50 82 LYS A C 1
ATOM 665 O O . LYS A 1 82 ? -4.275 11.323 4.005 1.00 90.50 82 LYS A O 1
ATOM 670 N N . ASN A 1 83 ? -5.713 11.789 2.342 1.00 93.75 83 ASN A N 1
ATOM 671 C CA . ASN A 1 83 ? -6.830 12.129 3.224 1.00 93.75 83 ASN A CA 1
ATOM 672 C C . ASN A 1 83 ? -7.231 10.956 4.131 1.00 93.75 83 ASN A C 1
ATOM 674 O O . ASN A 1 83 ? -7.504 11.157 5.313 1.00 93.75 83 ASN A O 1
ATOM 678 N N . ALA A 1 84 ? -7.252 9.729 3.606 1.00 95.31 84 ALA A N 1
ATOM 679 C CA . ALA A 1 84 ? -7.559 8.537 4.387 1.00 95.31 84 ALA A CA 1
ATOM 680 C C . ALA A 1 84 ? -6.519 8.299 5.492 1.00 95.31 84 ALA A C 1
ATOM 682 O O . ALA A 1 84 ? -6.899 8.032 6.630 1.00 95.31 84 ALA A O 1
ATOM 683 N N . PHE A 1 85 ? -5.226 8.458 5.195 1.00 94.19 85 PHE A N 1
ATOM 684 C CA . PHE A 1 85 ? -4.160 8.341 6.195 1.00 94.19 85 PHE A CA 1
ATOM 685 C C . PHE A 1 85 ? -4.281 9.413 7.286 1.00 94.19 85 PHE A C 1
ATOM 687 O O . PHE A 1 85 ? -4.196 9.086 8.471 1.00 94.19 85 PHE A O 1
ATOM 694 N N . THR A 1 86 ? -4.579 10.663 6.919 1.00 94.44 86 THR A N 1
ATOM 695 C CA . THR A 1 86 ? -4.838 11.735 7.893 1.00 94.44 86 THR A CA 1
ATOM 696 C C . THR A 1 86 ? -6.063 11.441 8.761 1.00 94.44 86 THR A C 1
ATOM 698 O O . THR A 1 86 ? -5.997 11.571 9.982 1.00 94.44 86 THR A O 1
ATOM 701 N N . ASN A 1 87 ? -7.170 10.987 8.167 1.00 95.62 87 ASN A N 1
ATOM 702 C CA . ASN A 1 87 ? -8.400 10.652 8.896 1.00 95.62 87 ASN A CA 1
ATOM 703 C C . ASN A 1 87 ? -8.212 9.474 9.859 1.00 95.62 87 ASN A C 1
ATOM 705 O O . ASN A 1 87 ? -8.835 9.430 10.918 1.00 95.62 87 ASN A O 1
ATOM 709 N N . MET A 1 88 ? -7.341 8.532 9.498 1.00 94.75 88 MET A N 1
ATOM 710 C CA . MET A 1 88 ? -6.949 7.400 10.337 1.00 94.75 88 MET A CA 1
ATOM 711 C C . MET A 1 88 ? -5.844 7.759 11.348 1.00 94.75 88 MET A C 1
ATOM 713 O O . MET A 1 88 ? -5.363 6.875 12.053 1.00 94.75 88 MET A O 1
ATOM 717 N N . ALA A 1 89 ? -5.472 9.043 11.445 1.00 94.00 89 ALA A N 1
ATOM 718 C CA . ALA A 1 89 ? -4.486 9.590 12.374 1.00 94.00 89 ALA A CA 1
ATOM 719 C C . ALA A 1 89 ? -3.062 9.017 12.226 1.00 94.00 89 ALA A C 1
ATOM 721 O O . ALA A 1 89 ? -2.320 8.929 13.205 1.00 94.00 89 ALA A O 1
ATOM 722 N N . PHE A 1 90 ? -2.656 8.654 11.005 1.00 92.00 90 PHE A N 1
ATOM 723 C CA . PHE A 1 90 ? -1.249 8.380 10.703 1.00 92.00 90 PHE A CA 1
ATOM 724 C C . PHE A 1 90 ? -0.452 9.695 10.676 1.00 92.00 90 PHE A C 1
ATOM 726 O O . PHE A 1 90 ? -0.918 10.695 10.128 1.00 92.00 90 PHE A O 1
ATOM 733 N N . SER A 1 91 ? 0.738 9.702 11.281 1.00 86.50 91 SER A N 1
ATOM 734 C CA . SER A 1 91 ? 1.653 10.850 11.260 1.00 86.50 91 SER A CA 1
ATOM 735 C C . SER A 1 91 ? 2.433 10.924 9.947 1.00 86.50 91 SER A C 1
ATOM 737 O O . SER A 1 91 ? 2.709 9.884 9.347 1.00 86.50 91 SER A O 1
ATOM 739 N N . ALA A 1 92 ? 2.798 12.145 9.547 1.00 69.00 92 ALA A N 1
ATOM 740 C CA . ALA A 1 92 ? 3.778 12.402 8.492 1.00 69.00 92 ALA A CA 1
ATOM 741 C C . ALA A 1 92 ? 5.204 12.110 8.982 1.00 69.00 92 ALA A C 1
ATOM 743 O O . ALA A 1 92 ? 5.457 12.335 10.192 1.00 69.00 92 ALA A O 1
#

pLDDT: mean 78.85, std 14.77, range [47.25, 97.19]

Radius of gyration: 16.95 Å; chains: 1; bounding box: 51×31×46 Å

InterPro domains:
  IPR001609 Myosin head, motor domain-like [PF00063] (2-91)
  IPR001609 Myosin head, motor domain-like [PS51456] (1-92)
  IPR027417 P-loop containing nucleoside triphosphate hydrolase [SSF52540] (3-91)
  IPR036961 Kinesin motor domain superfamily [G3DSA:3.40.850.10] (1-92)